Protein AF-A0AAW2UHL2-F1 (afdb_monomer_lite)

Radius of gyration: 22.49 Å; chains: 1; bounding box: 70×26×44 Å

Foldseek 3Di:
DDDDQLVVLVVLLVLDDPVCVVVSVVCVVCSVVDGPVNVVVVVVVVVVVVVVVVVVVVVVVVVVVVVVVVPDDDDDDDDDDPPPPPPDPPPDDPVVVVVVVVVVVVVVVVVVVVVSVVSCVVPPDDD

Structure (mmCIF, N/CA/C/O backbone):
data_AF-A0AAW2UHL2-F1
#
_entry.id   AF-A0AAW2UHL2-F1
#
loop_
_atom_site.group_PDB
_atom_site.id
_atom_site.type_symbol
_atom_site.label_atom_id
_atom_site.label_alt_id
_atom_site.label_comp_id
_atom_site.label_asym_id
_atom_site.label_entity_id
_atom_site.label_seq_id
_atom_site.pdbx_PDB_ins_code
_atom_site.Cartn_x
_atom_site.Cartn_y
_atom_site.Cartn_z
_atom_site.occupancy
_atom_site.B_iso_or_equiv
_atom_site.auth_seq_id
_atom_site.auth_comp_id
_atom_site.auth_asym_id
_atom_site.auth_atom_id
_atom_site.pdbx_PDB_model_num
ATOM 1 N N . MET A 1 1 ? -21.873 -12.182 5.547 1.00 55.62 1 MET A N 1
ATOM 2 C CA . MET A 1 1 ? -21.882 -10.769 5.997 1.00 55.62 1 MET A CA 1
ATOM 3 C C . MET A 1 1 ? -20.781 -10.032 5.242 1.00 55.62 1 MET A C 1
ATOM 5 O O . MET A 1 1 ? -19.647 -10.485 5.300 1.00 55.62 1 MET A O 1
ATOM 9 N N . LYS A 1 2 ? -21.091 -8.968 4.489 1.00 73.88 2 LYS A N 1
ATOM 10 C CA . LYS A 1 2 ? -20.080 -8.188 3.750 1.00 73.88 2 LYS A CA 1
ATOM 11 C C . LYS A 1 2 ? -19.436 -7.184 4.715 1.00 73.88 2 LYS A C 1
ATOM 13 O O . LYS A 1 2 ? -20.154 -6.429 5.363 1.00 73.88 2 LYS A O 1
ATOM 18 N N . LEU A 1 3 ? -18.109 -7.207 4.858 1.00 80.69 3 LEU A N 1
ATOM 19 C CA . LEU A 1 3 ? -17.376 -6.257 5.707 1.00 80.69 3 LEU A CA 1
ATOM 20 C C . LEU A 1 3 ? -17.523 -4.830 5.168 1.00 80.69 3 LEU A C 1
ATOM 22 O O . LEU A 1 3 ? -17.499 -4.633 3.952 1.00 80.69 3 LEU A O 1
ATOM 26 N N . SER A 1 4 ? -17.618 -3.838 6.058 1.00 91.12 4 SER A N 1
ATOM 27 C CA . SER A 1 4 ? -17.674 -2.432 5.646 1.00 91.12 4 SER A CA 1
ATOM 28 C C . SER A 1 4 ? -16.390 -2.025 4.919 1.00 91.12 4 SER A C 1
ATOM 30 O O . SER A 1 4 ? -15.290 -2.459 5.267 1.00 91.12 4 SER A O 1
ATOM 32 N N . GLU A 1 5 ? -16.521 -1.175 3.905 1.00 89.00 5 GLU A N 1
ATOM 33 C CA . GLU A 1 5 ? -15.400 -0.755 3.058 1.00 89.00 5 GLU A CA 1
ATOM 34 C C . GLU A 1 5 ? -14.264 -0.115 3.872 1.00 89.00 5 GLU A C 1
ATOM 36 O O . GLU A 1 5 ? -13.096 -0.470 3.722 1.00 89.00 5 GLU A O 1
ATOM 41 N N . SER A 1 6 ? -14.619 0.737 4.836 1.00 89.06 6 SER A N 1
ATOM 42 C CA . SER A 1 6 ? -13.674 1.348 5.778 1.00 89.06 6 SER A CA 1
ATOM 43 C C . SER A 1 6 ? -12.859 0.303 6.551 1.00 89.06 6 SER A C 1
ATOM 45 O O . SER A 1 6 ? -11.642 0.441 6.705 1.00 89.06 6 SER A O 1
ATOM 47 N N . PHE A 1 7 ? -13.494 -0.789 6.993 1.00 89.81 7 PHE A N 1
ATOM 48 C CA . PHE A 1 7 ? -12.790 -1.870 7.680 1.00 89.81 7 PHE A CA 1
ATOM 49 C C . PHE A 1 7 ? -11.823 -2.602 6.744 1.00 89.81 7 PHE A C 1
ATOM 51 O O . PHE A 1 7 ? -10.684 -2.877 7.131 1.00 89.81 7 PHE A O 1
ATOM 58 N N . GLN A 1 8 ? -12.237 -2.871 5.504 1.00 89.94 8 GLN A N 1
ATOM 59 C CA . GLN A 1 8 ? -11.380 -3.510 4.503 1.00 89.94 8 GLN A CA 1
ATOM 60 C C . GLN A 1 8 ? -10.140 -2.656 4.202 1.00 89.94 8 GLN A C 1
ATOM 62 O O . GLN A 1 8 ? -9.018 -3.164 4.247 1.00 89.94 8 GLN A O 1
ATOM 67 N N . VAL A 1 9 ? -10.314 -1.343 4.013 1.00 91.25 9 VAL A N 1
ATOM 68 C CA . VAL A 1 9 ? -9.216 -0.380 3.819 1.00 91.25 9 VAL A CA 1
ATOM 69 C C . VAL A 1 9 ? -8.237 -0.412 4.999 1.00 91.25 9 VAL A C 1
ATOM 71 O O . VAL A 1 9 ? -7.023 -0.529 4.805 1.00 91.25 9 VAL A O 1
ATOM 74 N N . VAL A 1 10 ? -8.736 -0.367 6.241 1.00 92.19 10 VAL A N 1
ATOM 75 C CA . VAL A 1 10 ? -7.897 -0.460 7.453 1.00 92.19 10 VAL A CA 1
ATOM 76 C C . VAL A 1 10 ? -7.102 -1.766 7.476 1.00 92.19 10 VAL A C 1
ATOM 78 O O . VAL A 1 10 ? -5.893 -1.752 7.740 1.00 92.19 10 VAL A O 1
ATOM 81 N N . ALA A 1 11 ? -7.774 -2.887 7.212 1.00 91.06 11 ALA A N 1
ATOM 82 C CA . ALA A 1 11 ? -7.167 -4.208 7.223 1.00 91.06 11 ALA A CA 1
ATOM 83 C C . ALA A 1 11 ? -6.051 -4.311 6.174 1.00 91.06 11 ALA A C 1
ATOM 85 O O . ALA A 1 11 ? -4.944 -4.743 6.503 1.00 91.06 11 ALA A O 1
ATOM 86 N N . MET A 1 12 ? -6.290 -3.831 4.950 1.00 90.31 12 MET A N 1
ATOM 87 C CA . MET A 1 12 ? -5.291 -3.819 3.881 1.00 90.31 12 MET A CA 1
ATOM 88 C C . MET A 1 12 ? -4.074 -2.958 4.236 1.00 90.31 12 MET A C 1
ATOM 90 O O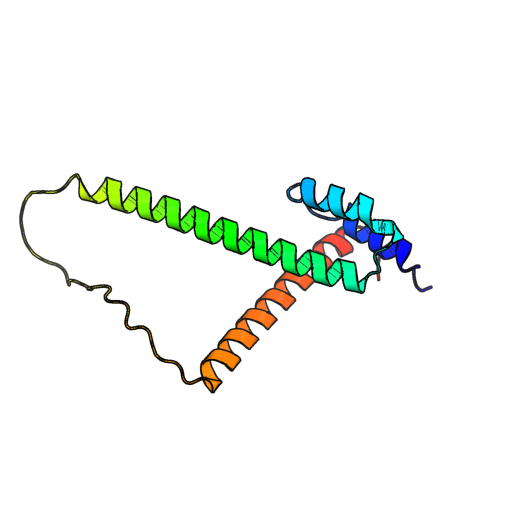 . MET A 1 12 ? -2.946 -3.442 4.149 1.00 90.31 12 MET A O 1
ATOM 94 N N . ILE A 1 13 ? -4.272 -1.724 4.721 1.00 92.31 13 ILE A N 1
ATOM 95 C CA . ILE A 1 13 ? -3.163 -0.834 5.120 1.00 92.31 13 ILE A CA 1
ATOM 96 C C . ILE A 1 13 ? -2.305 -1.479 6.216 1.00 92.31 13 ILE A C 1
ATOM 98 O O . ILE A 1 13 ? -1.072 -1.430 6.156 1.00 92.31 13 ILE A O 1
ATOM 102 N N . LYS A 1 14 ? -2.936 -2.104 7.221 1.00 91.00 14 LYS A N 1
ATOM 103 C CA . LYS A 1 14 ? -2.229 -2.783 8.322 1.00 91.00 14 LYS A CA 1
ATOM 104 C C . LYS A 1 14 ? -1.360 -3.937 7.817 1.00 91.00 14 LYS A C 1
ATOM 106 O O . LYS A 1 14 ? -0.317 -4.218 8.405 1.00 91.00 14 LYS A O 1
ATOM 111 N N . LYS A 1 15 ? -1.782 -4.589 6.737 1.00 89.00 15 LYS A N 1
ATOM 112 C CA . LYS A 1 15 ? -1.138 -5.772 6.169 1.00 89.00 15 LYS A CA 1
ATOM 113 C C . LYS A 1 15 ? -0.032 -5.469 5.155 1.00 89.00 15 LYS A C 1
ATOM 115 O O . LYS A 1 15 ? 0.677 -6.387 4.748 1.00 89.00 15 LYS A O 1
ATOM 120 N N . LEU A 1 16 ? 0.172 -4.204 4.788 1.00 90.62 16 LEU A N 1
ATOM 121 C CA . LEU A 1 16 ? 1.256 -3.830 3.883 1.00 90.62 16 LEU A CA 1
ATOM 122 C C . LEU A 1 16 ? 2.648 -4.117 4.485 1.00 90.62 16 LEU A C 1
ATOM 124 O O . LEU A 1 16 ? 2.855 -3.901 5.692 1.00 90.62 16 LEU A O 1
ATOM 128 N N . PRO A 1 17 ? 3.631 -4.523 3.653 1.00 89.50 17 PRO A N 1
ATOM 129 C CA . PRO A 1 17 ? 4.993 -4.833 4.090 1.00 89.50 17 PRO A CA 1
ATOM 130 C C . PRO A 1 17 ? 5.633 -3.731 4.949 1.00 89.50 17 PRO A C 1
ATOM 132 O O . PRO A 1 17 ? 5.348 -2.542 4.793 1.00 89.50 17 PRO A O 1
ATOM 135 N N . SER A 1 18 ? 6.537 -4.097 5.863 1.00 85.50 18 SER A N 1
ATOM 136 C CA . SER A 1 18 ? 7.302 -3.139 6.688 1.00 85.50 18 SER A CA 1
ATOM 137 C C . SER A 1 18 ? 8.106 -2.148 5.839 1.00 85.50 18 SER A C 1
ATOM 139 O O . SER A 1 18 ? 8.132 -0.960 6.149 1.00 85.50 18 SER A O 1
ATOM 141 N N . MET A 1 19 ? 8.643 -2.621 4.712 1.00 87.31 19 MET A N 1
ATOM 142 C CA . MET A 1 19 ? 9.364 -1.843 3.701 1.00 87.31 19 MET A CA 1
ATOM 143 C C . MET A 1 19 ? 8.542 -0.669 3.119 1.00 87.31 19 MET A C 1
ATOM 145 O O . MET A 1 19 ? 9.107 0.264 2.563 1.00 87.31 19 MET A O 1
ATOM 149 N N . TRP A 1 20 ? 7.212 -0.676 3.278 1.00 93.31 20 TRP A N 1
ATOM 150 C CA . TRP A 1 20 ? 6.295 0.375 2.817 1.00 93.31 20 TRP A CA 1
ATOM 151 C C . TRP A 1 20 ? 5.950 1.376 3.937 1.00 93.31 20 TRP A C 1
ATOM 153 O O . TRP A 1 20 ? 4.862 1.944 3.956 1.00 93.31 20 TRP A O 1
ATOM 163 N N . LYS A 1 21 ? 6.832 1.574 4.929 1.00 91.44 21 LYS A N 1
ATOM 164 C CA . LYS A 1 21 ? 6.574 2.398 6.132 1.00 91.44 21 LYS A CA 1
ATOM 165 C C . LYS A 1 21 ? 6.068 3.810 5.809 1.00 91.44 21 LYS A C 1
ATOM 167 O O . LYS A 1 21 ? 5.043 4.221 6.351 1.00 91.44 21 LYS A O 1
ATOM 172 N N . TYR A 1 22 ? 6.757 4.536 4.930 1.00 90.81 22 TYR A N 1
ATOM 173 C CA . TYR A 1 22 ? 6.389 5.912 4.575 1.00 90.81 22 TYR A CA 1
ATOM 174 C C . TYR A 1 22 ? 5.047 5.973 3.845 1.00 90.81 22 TYR A C 1
ATOM 176 O O . TYR A 1 22 ? 4.177 6.768 4.196 1.00 90.81 22 TYR A O 1
ATOM 184 N N . PHE A 1 23 ? 4.833 5.052 2.910 1.00 93.56 23 PHE A N 1
ATOM 185 C CA . PHE A 1 23 ? 3.581 4.949 2.179 1.00 93.56 23 PHE A CA 1
ATOM 186 C C . PHE A 1 23 ? 2.405 4.533 3.081 1.00 93.56 23 PHE A C 1
ATOM 188 O O . PHE A 1 23 ? 1.328 5.117 3.014 1.00 93.56 23 PHE A O 1
ATOM 195 N N . LYS A 1 24 ? 2.615 3.618 4.036 1.00 93.44 24 LYS A N 1
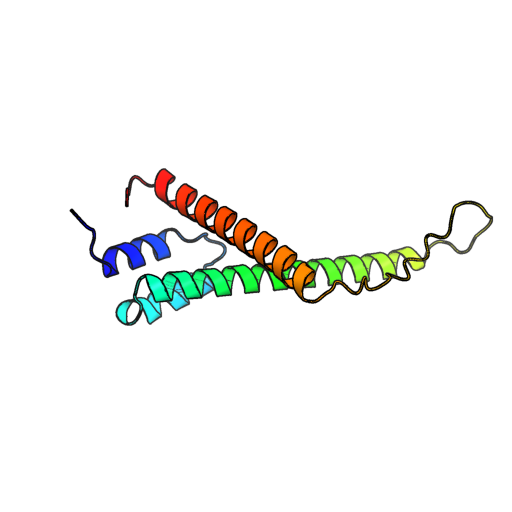ATOM 196 C CA . LYS A 1 24 ? 1.621 3.300 5.075 1.00 93.44 24 LYS A CA 1
ATOM 197 C C . LYS A 1 24 ? 1.213 4.531 5.885 1.00 93.44 24 LYS A C 1
ATOM 199 O O . LYS A 1 24 ? 0.034 4.680 6.197 1.00 93.44 24 LYS A O 1
ATOM 204 N N . ASN A 1 25 ? 2.156 5.403 6.238 1.00 94.38 25 ASN A N 1
ATOM 205 C CA . ASN A 1 25 ? 1.853 6.631 6.978 1.00 94.38 25 ASN A CA 1
ATOM 206 C C . ASN A 1 25 ? 1.018 7.604 6.139 1.00 94.38 25 ASN A C 1
ATOM 208 O O . ASN A 1 25 ? 0.054 8.179 6.643 1.00 94.38 25 ASN A O 1
ATOM 212 N N . TYR A 1 26 ? 1.335 7.720 4.850 1.00 94.44 26 TYR A N 1
ATOM 213 C CA . TYR A 1 26 ? 0.532 8.477 3.898 1.00 94.44 26 TYR A CA 1
ATOM 214 C C . TYR A 1 26 ? -0.915 7.958 3.821 1.00 94.44 26 TYR A C 1
ATOM 216 O O . TYR A 1 26 ? -1.856 8.734 4.007 1.00 94.44 26 TYR A O 1
ATOM 224 N N . LEU A 1 27 ? -1.098 6.644 3.644 1.00 94.44 27 LEU A N 1
ATOM 225 C CA . LEU A 1 27 ? -2.424 6.024 3.567 1.00 94.44 27 LEU A CA 1
ATOM 226 C C . LEU A 1 27 ? -3.228 6.206 4.861 1.00 94.44 27 LEU A C 1
ATOM 228 O O . LEU A 1 27 ? -4.417 6.505 4.810 1.00 94.44 27 LEU A O 1
ATOM 232 N N . LYS A 1 28 ? -2.590 6.098 6.036 1.00 92.75 28 LYS A N 1
ATOM 233 C CA . LYS A 1 28 ? -3.255 6.332 7.332 1.00 92.75 28 LYS A CA 1
ATOM 234 C C . LYS A 1 28 ? -3.851 7.735 7.439 1.00 92.75 28 LYS A C 1
ATOM 236 O O . LYS A 1 28 ? -4.952 7.874 7.964 1.00 92.75 28 LYS A O 1
ATOM 241 N N . ARG A 1 29 ? -3.147 8.753 6.933 1.00 92.06 29 ARG A N 1
ATOM 242 C CA . ARG A 1 29 ? -3.624 10.143 6.939 1.00 92.06 29 ARG A CA 1
ATOM 243 C C . ARG A 1 29 ? -4.822 10.340 6.009 1.00 92.06 29 ARG A C 1
ATOM 245 O O . ARG A 1 29 ? -5.734 11.079 6.351 1.00 92.06 29 ARG A O 1
ATOM 252 N N . LYS A 1 30 ? -4.829 9.664 4.858 1.00 89.75 30 LYS A N 1
ATOM 253 C CA . LYS A 1 30 ? -5.868 9.794 3.822 1.00 89.75 30 LYS A CA 1
ATOM 254 C C . LYS A 1 30 ? -7.035 8.811 3.963 1.00 89.75 30 LYS A C 1
ATOM 256 O O . LYS A 1 30 ? -8.004 8.898 3.224 1.00 89.75 30 LYS A O 1
ATOM 261 N N . ARG A 1 31 ? -6.985 7.920 4.953 1.00 89.62 31 ARG A N 1
ATOM 262 C CA . ARG A 1 31 ? -7.928 6.810 5.146 1.00 89.62 31 ARG A CA 1
ATOM 263 C C . ARG A 1 31 ? -9.408 7.208 5.192 1.00 89.62 31 ARG A C 1
ATOM 265 O O . ARG A 1 31 ? -10.234 6.437 4.736 1.00 89.62 31 ARG A O 1
ATOM 272 N N . LYS A 1 32 ? -9.757 8.357 5.786 1.00 85.88 32 LYS A N 1
ATOM 273 C CA . LYS A 1 32 ? -11.164 8.796 5.910 1.00 85.88 32 LYS A CA 1
ATOM 274 C C . LYS A 1 32 ? -11.773 9.248 4.577 1.00 85.88 32 LYS A C 1
ATOM 276 O O . LYS A 1 32 ? -12.982 9.184 4.426 1.00 85.88 32 LYS A O 1
ATOM 281 N N . GLU A 1 33 ? -10.932 9.695 3.651 1.00 87.25 33 GLU A N 1
ATOM 282 C CA . GLU A 1 33 ? -11.317 10.187 2.321 1.00 87.25 33 GLU A CA 1
ATOM 283 C C . GLU A 1 33 ? -11.171 9.095 1.246 1.00 87.25 33 GLU A C 1
ATOM 285 O O . GLU A 1 33 ? -11.501 9.321 0.088 1.00 87.25 33 GLU A O 1
ATOM 290 N N . MET A 1 34 ? -10.628 7.928 1.609 1.00 91.31 34 MET A N 1
ATOM 291 C CA . MET A 1 34 ? -10.175 6.900 0.675 1.00 91.31 34 MET A CA 1
ATOM 292 C C . MET A 1 34 ? -11.079 5.671 0.716 1.00 91.31 34 MET A C 1
ATOM 294 O O . MET A 1 34 ? -11.154 4.985 1.738 1.00 91.31 34 MET A O 1
ATOM 298 N N . GLY A 1 35 ? -11.699 5.371 -0.424 1.00 91.62 35 GLY A N 1
ATOM 299 C CA . GLY A 1 35 ? -12.370 4.098 -0.683 1.00 91.62 35 GLY A CA 1
ATOM 300 C C . GLY A 1 35 ? -11.396 2.974 -1.049 1.00 91.62 35 GLY A C 1
ATOM 301 O O . GLY A 1 35 ? -10.189 3.176 -1.218 1.00 91.62 35 GLY A O 1
ATOM 302 N N . LEU A 1 36 ? -11.928 1.766 -1.192 1.00 90.12 36 LEU A N 1
ATOM 303 C CA . LEU A 1 36 ? -11.166 0.564 -1.523 1.00 90.12 36 LEU A CA 1
ATOM 304 C C . LEU A 1 36 ? -10.544 0.646 -2.923 1.00 90.12 36 LEU A C 1
ATOM 306 O O . LEU A 1 36 ? -9.393 0.257 -3.114 1.00 90.12 36 LEU A O 1
ATOM 310 N N . GLU A 1 37 ? -11.282 1.186 -3.889 1.00 89.12 37 GLU A N 1
ATOM 311 C CA . GLU A 1 37 ? -10.820 1.357 -5.270 1.00 89.12 37 GLU A CA 1
ATOM 312 C C . GLU A 1 37 ? -9.643 2.336 -5.349 1.00 89.12 37 GLU A C 1
ATOM 314 O O . GLU A 1 37 ? -8.603 2.014 -5.929 1.00 89.12 37 GLU A O 1
ATOM 319 N N . ASP A 1 38 ? -9.758 3.488 -4.681 1.00 93.00 38 ASP A N 1
ATOM 320 C CA . ASP A 1 38 ? -8.681 4.481 -4.593 1.00 93.00 38 ASP A CA 1
ATOM 321 C C . ASP A 1 38 ? -7.439 3.890 -3.906 1.00 93.00 38 ASP A C 1
ATOM 323 O O . ASP A 1 38 ? -6.309 4.081 -4.366 1.00 93.00 38 ASP A O 1
ATOM 327 N N . LEU A 1 39 ? -7.630 3.082 -2.854 1.00 93.06 39 LEU A N 1
ATOM 328 C CA . LEU A 1 39 ? -6.531 2.349 -2.233 1.00 93.06 39 LEU A CA 1
ATOM 329 C C . LEU A 1 39 ? -5.832 1.432 -3.248 1.00 93.06 39 LEU A C 1
ATOM 331 O O . LEU A 1 39 ? -4.609 1.499 -3.367 1.00 93.06 39 LEU A O 1
ATOM 335 N N . ILE A 1 40 ? -6.569 0.606 -3.997 1.00 90.06 40 ILE A N 1
ATOM 336 C CA . ILE A 1 40 ? -5.999 -0.330 -4.984 1.00 90.06 40 ILE A CA 1
ATOM 337 C C . ILE A 1 40 ? -5.195 0.413 -6.057 1.00 90.06 40 ILE A C 1
ATOM 339 O O . ILE A 1 40 ? -4.070 0.008 -6.368 1.00 90.06 40 ILE A O 1
ATOM 343 N N . VAL A 1 41 ? -5.729 1.516 -6.590 1.00 91.38 41 VAL A N 1
ATOM 344 C CA . VAL A 1 41 ? -5.035 2.339 -7.594 1.00 91.38 41 VAL A CA 1
ATOM 345 C C . VAL A 1 41 ? -3.713 2.869 -7.035 1.00 91.38 41 VAL A C 1
ATOM 347 O O . VAL A 1 41 ? -2.667 2.730 -7.673 1.00 91.38 41 VAL A O 1
ATOM 350 N N . ARG A 1 42 ? -3.715 3.398 -5.807 1.00 93.31 42 ARG A N 1
ATOM 351 C CA . ARG A 1 42 ? -2.496 3.904 -5.156 1.00 93.31 42 ARG A CA 1
ATOM 352 C C . ARG A 1 42 ? -1.479 2.805 -4.869 1.00 93.31 42 ARG A C 1
ATOM 354 O O . ARG A 1 42 ? -0.287 3.038 -5.057 1.00 93.31 42 ARG A O 1
ATOM 361 N N . LEU A 1 43 ? -1.922 1.621 -4.430 1.00 91.62 43 LEU A N 1
ATOM 362 C CA . LEU A 1 43 ? -1.031 0.472 -4.217 1.00 91.62 43 LEU A CA 1
ATOM 363 C C . LEU A 1 43 ? -0.286 0.112 -5.509 1.00 91.62 43 LEU A C 1
ATOM 365 O O . LEU A 1 43 ? 0.908 -0.181 -5.469 1.00 91.62 43 LEU A O 1
ATOM 369 N N . ARG A 1 44 ? -0.984 0.152 -6.649 1.00 89.00 44 ARG A N 1
ATOM 370 C CA . ARG A 1 44 ? -0.409 -0.167 -7.958 1.00 89.00 44 ARG A CA 1
ATOM 371 C C . ARG A 1 44 ? 0.651 0.850 -8.380 1.00 89.00 44 ARG A C 1
ATOM 373 O O . ARG A 1 44 ? 1.747 0.449 -8.761 1.00 89.00 44 ARG A O 1
ATOM 380 N N . ILE A 1 45 ? 0.345 2.143 -8.259 1.00 90.88 45 ILE A N 1
ATOM 381 C CA . ILE A 1 45 ? 1.285 3.228 -8.584 1.00 90.88 45 ILE A CA 1
ATOM 382 C C . ILE A 1 45 ? 2.548 3.122 -7.720 1.00 90.88 45 ILE A C 1
ATOM 384 O O . ILE A 1 45 ? 3.661 3.226 -8.230 1.00 90.88 45 ILE A O 1
ATOM 388 N N . GLU A 1 46 ? 2.391 2.874 -6.420 1.00 91.94 46 GLU A N 1
ATOM 389 C CA . GLU A 1 46 ? 3.532 2.751 -5.512 1.00 91.94 46 GLU A CA 1
ATOM 390 C C . GLU A 1 46 ? 4.401 1.525 -5.832 1.00 91.94 46 GLU A C 1
ATOM 392 O O . GLU A 1 46 ? 5.626 1.630 -5.835 1.00 91.94 46 GLU A O 1
ATOM 397 N N . GLU A 1 47 ? 3.810 0.365 -6.144 1.00 87.69 47 GLU A N 1
ATOM 398 C CA . GLU A 1 47 ? 4.594 -0.814 -6.546 1.00 87.69 47 GLU A CA 1
ATOM 399 C C . GLU A 1 47 ? 5.397 -0.517 -7.826 1.00 87.69 47 GLU A C 1
ATOM 401 O O . GLU A 1 47 ? 6.592 -0.814 -7.883 1.00 87.69 47 GLU A O 1
ATOM 406 N N . ASP A 1 48 ? 4.786 0.145 -8.812 1.00 85.69 48 ASP A N 1
ATOM 407 C CA . ASP A 1 48 ? 5.451 0.520 -10.062 1.00 85.69 48 ASP A CA 1
ATOM 408 C C . ASP A 1 48 ? 6.601 1.521 -9.840 1.00 85.69 48 ASP A C 1
ATOM 410 O O . ASP A 1 48 ? 7.690 1.331 -10.393 1.00 85.69 48 ASP A O 1
ATOM 414 N N . ASN A 1 49 ? 6.409 2.523 -8.977 1.00 88.62 49 ASN A N 1
ATOM 415 C CA . ASN A 1 49 ? 7.445 3.493 -8.597 1.00 88.62 49 ASN A CA 1
ATOM 416 C C . ASN A 1 49 ? 8.638 2.835 -7.894 1.00 88.62 49 ASN A C 1
ATOM 418 O O . ASN A 1 49 ? 9.795 3.209 -8.095 1.00 88.62 49 ASN A O 1
ATOM 422 N N . ARG A 1 50 ? 8.380 1.832 -7.053 1.00 85.31 50 ARG A N 1
ATOM 423 C CA . ARG A 1 50 ? 9.453 1.112 -6.361 1.00 85.31 50 ARG A CA 1
ATOM 424 C C . ARG A 1 50 ? 10.239 0.229 -7.324 1.00 85.31 50 ARG A C 1
ATOM 426 O O . ARG A 1 50 ? 11.461 0.163 -7.223 1.00 85.31 50 ARG A O 1
ATOM 433 N N . LEU A 1 51 ? 9.564 -0.409 -8.279 1.00 81.31 51 LEU A N 1
ATOM 434 C CA . LEU A 1 51 ? 10.220 -1.222 -9.303 1.00 81.31 51 LEU A CA 1
ATOM 435 C C . LEU A 1 51 ? 11.056 -0.380 -10.271 1.00 81.31 51 LEU A C 1
ATOM 437 O O . LEU A 1 51 ? 12.147 -0.806 -10.651 1.00 81.31 51 LEU A O 1
ATOM 441 N N . SER A 1 52 ? 10.583 0.805 -10.666 1.00 78.56 52 SER A N 1
ATOM 442 C CA . SER A 1 52 ? 11.365 1.710 -11.517 1.00 78.56 52 SER A CA 1
ATOM 443 C C . SER A 1 52 ? 12.626 2.198 -10.803 1.00 78.56 52 SER A C 1
ATOM 445 O O . SER A 1 52 ? 13.706 2.157 -11.392 1.00 78.56 52 SER A O 1
ATOM 447 N N . LYS A 1 53 ? 12.521 2.540 -9.512 1.00 75.31 53 LYS A N 1
ATOM 448 C CA . LYS A 1 53 ? 13.672 2.897 -8.676 1.00 75.31 53 LYS A CA 1
ATOM 449 C C . LYS A 1 53 ? 14.693 1.759 -8.575 1.00 75.31 53 LYS A C 1
ATOM 451 O O . LYS A 1 53 ? 15.870 1.996 -8.814 1.00 75.31 53 LYS A O 1
ATOM 456 N N . MET A 1 54 ? 14.252 0.524 -8.317 1.00 75.56 54 MET A N 1
ATOM 457 C CA . MET A 1 54 ? 15.158 -0.635 -8.248 1.00 75.56 54 MET A CA 1
ATOM 458 C C . MET A 1 54 ? 15.859 -0.911 -9.585 1.00 75.56 54 MET A C 1
ATOM 460 O O . MET A 1 54 ? 17.039 -1.251 -9.603 1.00 75.56 54 MET A O 1
ATOM 464 N N . LYS A 1 55 ? 15.160 -0.751 -10.717 1.00 74.44 55 LYS A N 1
ATOM 465 C CA . LYS A 1 55 ? 15.777 -0.882 -12.048 1.00 74.44 55 LYS A CA 1
ATOM 466 C C . LYS A 1 55 ? 16.826 0.198 -12.293 1.00 74.44 55 LYS A C 1
ATOM 468 O O . LYS A 1 55 ? 17.902 -0.117 -12.783 1.00 74.44 55 LYS A O 1
ATOM 473 N N . PHE A 1 56 ? 16.526 1.446 -11.941 1.00 67.12 56 PHE A N 1
ATOM 474 C CA . PHE A 1 56 ? 17.465 2.555 -12.086 1.00 67.12 56 PHE A CA 1
ATOM 475 C C . PHE A 1 56 ? 18.706 2.381 -11.203 1.00 67.12 56 PHE A C 1
ATOM 477 O O . PHE A 1 56 ? 19.822 2.569 -11.675 1.00 67.12 56 PHE A O 1
ATOM 484 N N . GLU A 1 57 ? 18.525 1.959 -9.950 1.00 70.31 57 GLU A N 1
ATOM 485 C CA . GLU A 1 57 ? 19.629 1.652 -9.034 1.00 70.31 57 GLU A CA 1
ATOM 486 C C . GLU A 1 57 ? 20.506 0.514 -9.568 1.00 70.31 57 GLU A C 1
ATOM 488 O O . GLU A 1 57 ? 21.727 0.645 -9.580 1.00 70.31 57 GLU A O 1
ATOM 493 N N . LYS A 1 58 ? 19.902 -0.564 -10.090 1.00 70.50 58 LYS A N 1
ATOM 494 C CA . LYS A 1 58 ? 20.651 -1.670 -10.703 1.00 70.50 58 LYS A CA 1
ATOM 495 C C . LYS A 1 58 ? 21.472 -1.205 -11.909 1.00 70.50 58 LYS A C 1
ATOM 497 O O . LYS A 1 58 ? 22.650 -1.528 -11.994 1.00 70.50 58 LYS A O 1
ATOM 502 N N . LEU A 1 59 ? 20.873 -0.409 -12.796 1.00 71.38 59 LEU A N 1
ATOM 503 C CA . LEU A 1 59 ? 21.564 0.145 -13.964 1.00 71.38 59 LEU A CA 1
ATOM 504 C C . LEU A 1 59 ? 22.726 1.067 -13.569 1.00 71.38 59 LEU A C 1
ATOM 506 O O . LEU A 1 59 ? 23.756 1.062 -14.233 1.00 71.38 59 LEU A O 1
ATOM 510 N N . GLN A 1 60 ? 22.591 1.845 -12.490 1.00 66.81 60 GLN A N 1
ATOM 511 C CA . GLN A 1 60 ? 23.691 2.675 -11.992 1.00 66.81 60 GLN A CA 1
ATOM 512 C C . GLN A 1 60 ? 24.850 1.858 -11.420 1.00 66.81 60 GLN A C 1
ATOM 514 O O . GLN A 1 60 ? 26.003 2.242 -11.604 1.00 66.81 60 GLN A O 1
ATOM 519 N N . ILE A 1 61 ? 24.558 0.765 -10.712 1.00 70.31 61 ILE A N 1
ATOM 520 C CA . ILE A 1 61 ? 25.588 -0.132 -10.172 1.00 70.31 61 ILE A CA 1
ATOM 521 C C . ILE A 1 61 ? 26.328 -0.817 -11.323 1.00 70.31 61 ILE A C 1
ATOM 523 O O . ILE A 1 61 ? 27.547 -0.729 -11.392 1.00 70.31 61 ILE A O 1
ATOM 527 N N . GLU A 1 62 ? 25.593 -1.373 -12.285 1.00 66.06 62 GLU A N 1
ATOM 528 C CA . GLU A 1 62 ? 26.153 -2.053 -13.458 1.00 66.06 62 GLU A CA 1
ATOM 529 C C . GLU A 1 62 ? 26.980 -1.098 -14.341 1.00 66.06 62 GLU A C 1
ATOM 531 O O . GLU A 1 62 ? 28.066 -1.441 -14.802 1.00 66.06 62 GLU A O 1
ATOM 536 N N . ALA A 1 63 ? 26.538 0.153 -14.515 1.00 66.62 63 ALA A N 1
ATOM 537 C CA . ALA A 1 63 ? 27.326 1.175 -15.206 1.00 66.62 63 ALA A CA 1
ATOM 538 C C . ALA A 1 63 ? 28.626 1.532 -14.459 1.00 66.62 63 ALA A C 1
ATOM 540 O O . ALA A 1 63 ? 29.651 1.776 -15.093 1.00 66.62 63 ALA A O 1
ATOM 541 N N . LYS A 1 64 ? 28.604 1.556 -13.121 1.00 65.75 64 LYS A N 1
ATOM 542 C CA . LYS A 1 64 ? 29.800 1.805 -12.300 1.00 65.75 64 LYS A CA 1
ATOM 543 C C . LYS A 1 64 ? 30.770 0.624 -12.300 1.00 65.75 64 LYS A C 1
ATOM 545 O O . LYS A 1 64 ? 31.975 0.852 -12.312 1.00 65.75 64 LYS A O 1
ATOM 550 N N . GLU A 1 65 ? 30.269 -0.607 -12.306 1.00 55.50 65 GLU A N 1
ATOM 551 C CA . GLU A 1 65 ? 31.085 -1.824 -12.396 1.00 55.50 65 GLU A CA 1
ATOM 552 C C . GLU A 1 65 ? 31.776 -1.925 -13.763 1.00 55.50 65 GLU A C 1
ATOM 554 O O . GLU A 1 65 ? 32.994 -2.085 -13.819 1.00 55.50 65 GLU A O 1
ATOM 559 N N . ASN A 1 66 ? 31.055 -1.661 -14.857 1.00 57.03 66 ASN A N 1
ATOM 560 C CA . ASN A 1 66 ? 31.629 -1.651 -16.207 1.00 57.03 66 ASN A CA 1
ATOM 561 C C . ASN A 1 66 ? 32.716 -0.571 -16.403 1.00 57.03 66 ASN A C 1
ATOM 563 O O . ASN A 1 66 ? 33.701 -0.808 -17.100 1.00 57.03 66 ASN A O 1
ATOM 567 N N . LEU A 1 67 ? 32.587 0.603 -15.769 1.00 57.41 67 LEU A N 1
ATOM 568 C CA . LEU A 1 67 ? 33.632 1.644 -15.785 1.00 57.41 67 LEU A CA 1
ATOM 569 C C . LEU A 1 67 ? 34.886 1.249 -14.988 1.00 57.41 67 LEU A C 1
ATOM 571 O O . LEU A 1 67 ? 35.981 1.737 -15.264 1.00 57.41 67 LEU A O 1
ATOM 575 N N . MET A 1 68 ? 34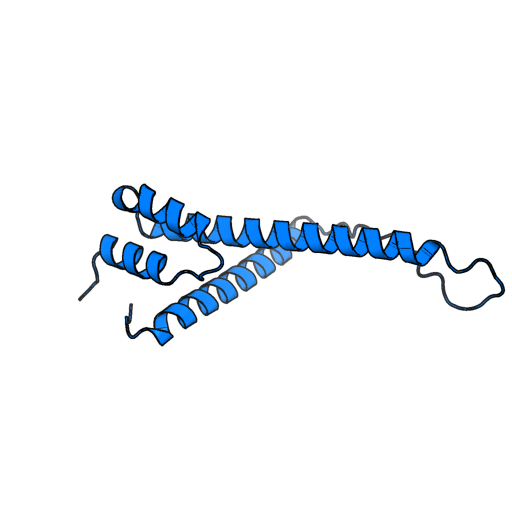.730 0.385 -13.989 1.00 49.81 68 MET A N 1
ATOM 576 C CA . MET A 1 68 ? 35.815 -0.062 -13.117 1.00 49.81 68 MET A CA 1
ATOM 577 C C . MET A 1 68 ? 36.567 -1.266 -13.704 1.00 49.81 68 MET A C 1
ATOM 579 O O . MET A 1 68 ? 37.761 -1.426 -13.449 1.00 49.81 68 MET A O 1
ATOM 583 N N . GLU A 1 69 ? 35.904 -2.070 -14.536 1.00 49.00 69 GLU A N 1
ATOM 584 C CA . GLU A 1 69 ? 36.490 -3.239 -15.200 1.00 49.00 69 GLU A CA 1
ATOM 585 C C . GLU A 1 69 ? 37.276 -2.883 -16.480 1.00 49.00 69 GLU A C 1
ATOM 587 O O . GLU A 1 69 ? 38.231 -3.576 -16.824 1.00 49.00 69 GLU A O 1
ATOM 592 N N . GLN A 1 70 ? 36.989 -1.741 -17.123 1.00 48.31 70 GLN A N 1
ATOM 593 C CA . GLN A 1 70 ? 37.734 -1.253 -18.301 1.00 48.31 70 GLN A CA 1
ATOM 594 C C . GLN A 1 70 ? 39.153 -0.712 -18.016 1.00 48.31 70 GLN A C 1
ATOM 596 O O . GLN A 1 70 ? 39.858 -0.338 -18.951 1.00 48.31 70 GLN A O 1
ATOM 601 N N . ASN A 1 71 ? 39.602 -0.673 -16.757 1.00 42.81 71 ASN A N 1
ATOM 602 C CA . ASN A 1 71 ? 40.888 -0.075 -16.363 1.00 42.81 71 ASN A CA 1
ATOM 603 C C . ASN A 1 71 ? 42.001 -1.091 -16.019 1.00 42.81 71 ASN A C 1
ATOM 605 O O . ASN A 1 71 ? 43.015 -0.700 -15.443 1.00 42.81 71 ASN A O 1
ATOM 609 N N . LYS A 1 72 ? 41.846 -2.391 -16.327 1.00 47.69 72 LYS A N 1
ATOM 610 C CA . LYS A 1 72 ? 42.814 -3.431 -15.901 1.00 47.69 72 LYS A CA 1
ATOM 611 C C . LYS A 1 72 ? 43.467 -4.277 -16.996 1.00 47.69 72 LYS A C 1
ATOM 613 O O . LYS A 1 72 ? 44.205 -5.201 -16.668 1.00 47.69 72 LYS A O 1
ATOM 618 N N . ASN A 1 73 ? 43.272 -3.995 -18.276 1.00 40.91 73 ASN A N 1
ATOM 619 C CA . ASN A 1 73 ? 43.708 -4.928 -19.317 1.00 40.91 73 ASN A CA 1
ATOM 620 C C . ASN A 1 73 ? 44.074 -4.238 -20.636 1.00 40.91 73 ASN A C 1
ATOM 622 O O . ASN A 1 73 ? 43.423 -4.412 -21.661 1.00 40.91 73 ASN A O 1
ATOM 626 N N . THR A 1 74 ? 45.207 -3.533 -20.632 1.00 47.12 74 THR A N 1
ATOM 627 C CA . THR A 1 74 ? 46.031 -3.332 -21.832 1.00 47.12 74 THR A CA 1
ATOM 628 C C . THR A 1 74 ? 47.189 -4.333 -21.839 1.00 47.12 74 THR A C 1
ATOM 630 O O . THR A 1 74 ? 48.317 -3.996 -21.500 1.00 47.12 74 THR A O 1
ATOM 633 N N . SER A 1 75 ? 46.928 -5.585 -22.229 1.00 40.62 75 SER A N 1
ATOM 634 C CA . SER A 1 75 ? 47.971 -6.460 -22.789 1.00 40.62 75 SER A CA 1
ATOM 635 C C . SER A 1 75 ? 47.379 -7.693 -23.486 1.00 40.62 75 SER A C 1
ATOM 637 O O . SER A 1 75 ? 46.923 -8.627 -22.840 1.00 40.62 75 SER A O 1
ATOM 639 N N . THR A 1 76 ? 47.495 -7.680 -24.817 1.00 36.53 76 THR A N 1
ATOM 640 C CA . THR A 1 76 ? 47.907 -8.817 -25.664 1.00 36.53 76 THR A CA 1
ATOM 641 C C . THR A 1 76 ? 46.898 -9.938 -26.013 1.00 36.53 76 THR A C 1
ATOM 643 O O . THR A 1 76 ? 46.678 -10.870 -25.252 1.00 36.53 76 THR A O 1
ATOM 646 N N . LYS A 1 77 ? 46.494 -9.879 -27.299 1.00 44.94 77 LYS A N 1
ATOM 647 C CA . LYS A 1 77 ? 46.182 -10.937 -28.298 1.00 44.94 77 LYS A CA 1
ATOM 648 C C . LYS A 1 77 ? 44.822 -11.666 -28.289 1.00 44.94 77 LYS A C 1
ATOM 650 O O . LYS A 1 77 ? 44.544 -12.529 -27.472 1.00 44.94 77 LYS A O 1
ATOM 655 N N . GLU A 1 78 ? 44.054 -11.317 -29.329 1.00 47.72 78 GLU A N 1
ATOM 656 C CA . GLU A 1 78 ? 43.245 -12.152 -30.240 1.00 47.72 78 GLU A CA 1
ATOM 657 C C . GLU A 1 78 ? 42.654 -13.477 -29.725 1.00 47.72 78 GLU A C 1
ATOM 659 O O . GLU A 1 78 ? 43.342 -14.488 -29.632 1.00 47.72 78 GLU A O 1
ATOM 664 N N . SER A 1 79 ? 41.327 -13.494 -29.539 1.00 49.41 79 SER A N 1
ATOM 665 C CA . SER A 1 79 ? 40.353 -14.380 -30.221 1.00 49.41 79 SER A CA 1
ATOM 666 C C . SER A 1 79 ? 39.078 -14.535 -29.379 1.00 49.41 79 SER A C 1
ATOM 668 O O . SER A 1 79 ? 39.072 -15.221 -28.368 1.00 49.41 79 SER A O 1
ATOM 670 N N . ALA A 1 80 ? 37.986 -13.884 -29.792 1.00 37.97 80 ALA A N 1
ATOM 671 C CA . ALA A 1 80 ? 36.596 -14.308 -29.565 1.00 37.97 80 ALA A CA 1
ATOM 672 C C . ALA A 1 80 ? 35.655 -13.212 -30.076 1.00 37.97 80 ALA A C 1
ATOM 674 O O . ALA A 1 80 ? 35.896 -12.025 -29.871 1.00 37.97 80 ALA A O 1
ATOM 675 N N . LEU A 1 81 ? 34.599 -13.640 -30.768 1.00 38.62 81 LEU A N 1
ATOM 676 C CA . LEU A 1 81 ? 33.599 -12.826 -31.450 1.00 38.62 81 LEU A CA 1
ATOM 677 C C . LEU A 1 81 ? 33.253 -11.528 -30.713 1.00 38.62 81 LEU A C 1
ATOM 679 O O . LEU A 1 81 ? 32.674 -11.532 -29.627 1.00 38.62 81 LEU A O 1
ATOM 683 N N . THR A 1 82 ? 33.496 -10.409 -31.386 1.00 32.41 82 THR A N 1
ATOM 684 C CA . THR A 1 82 ? 32.902 -9.125 -31.040 1.00 32.41 82 THR A CA 1
ATOM 685 C C . THR A 1 82 ? 31.393 -9.218 -31.276 1.00 32.41 82 THR A C 1
ATOM 687 O O . THR A 1 82 ? 30.897 -8.898 -32.355 1.00 32.41 82 THR A O 1
ATOM 690 N N . ILE A 1 83 ? 30.629 -9.646 -30.267 1.00 47.09 83 ILE A N 1
ATOM 691 C CA . ILE A 1 83 ? 29.207 -9.303 -30.204 1.00 47.09 83 ILE A CA 1
ATOM 692 C C . ILE A 1 83 ? 29.165 -7.822 -29.843 1.00 47.09 83 ILE A C 1
ATOM 694 O O . ILE A 1 83 ? 29.089 -7.422 -28.683 1.00 47.09 83 ILE A O 1
ATOM 698 N N . SER A 1 84 ? 29.279 -6.998 -30.881 1.00 38.72 84 SER A N 1
ATOM 699 C CA . SER A 1 84 ? 28.923 -5.593 -30.830 1.00 38.72 84 SER A CA 1
ATOM 700 C C . SER A 1 84 ? 27.453 -5.527 -30.429 1.00 38.72 84 SER A C 1
ATOM 702 O O . SER A 1 84 ? 26.566 -5.777 -31.244 1.00 38.72 84 SER A O 1
ATOM 704 N N . GLN A 1 85 ? 27.173 -5.223 -29.159 1.00 49.62 85 GLN A N 1
ATOM 705 C CA . GLN A 1 85 ? 25.832 -4.850 -28.713 1.00 49.62 85 GLN A CA 1
ATOM 706 C C . GLN A 1 85 ? 25.494 -3.450 -29.241 1.00 49.62 85 GLN A C 1
ATOM 708 O O . GLN A 1 85 ? 25.220 -2.511 -28.496 1.00 49.62 85 GLN A O 1
ATOM 713 N N . LYS A 1 86 ? 25.463 -3.299 -30.565 1.00 36.25 86 LYS A N 1
ATOM 714 C CA . LYS A 1 86 ? 24.649 -2.274 -31.197 1.00 36.25 86 LYS A CA 1
ATOM 715 C C . LYS A 1 86 ? 23.231 -2.822 -31.156 1.00 36.25 86 LYS A C 1
ATOM 717 O O . LYS A 1 86 ? 22.788 -3.478 -32.088 1.00 36.25 86 LYS A O 1
ATOM 722 N N . GLY A 1 87 ? 22.576 -2.646 -30.007 1.00 40.12 87 GLY A N 1
ATOM 723 C CA . GLY A 1 87 ? 21.212 -3.103 -29.777 1.00 40.12 87 GLY A CA 1
ATOM 724 C C . GLY A 1 87 ? 20.297 -2.542 -30.855 1.00 40.12 87 GLY A C 1
ATOM 725 O O . GLY A 1 87 ? 19.893 -1.378 -30.797 1.00 40.12 87 GLY A O 1
ATOM 726 N N . GLU A 1 88 ? 20.001 -3.358 -31.862 1.00 44.56 88 GLU A N 1
ATOM 727 C CA . GLU A 1 88 ? 19.002 -3.036 -32.860 1.00 44.56 88 GLU A CA 1
ATOM 728 C C . GLU A 1 88 ? 17.684 -2.852 -32.121 1.00 44.56 88 GLU A C 1
ATOM 730 O O . GLU A 1 88 ? 17.135 -3.768 -31.505 1.00 44.56 88 GLU A O 1
ATOM 735 N N . ARG A 1 89 ? 17.198 -1.610 -32.120 1.00 47.16 89 ARG A N 1
ATOM 736 C CA . ARG A 1 89 ? 15.909 -1.253 -31.548 1.00 47.16 89 ARG A CA 1
ATOM 737 C C . ARG A 1 89 ? 14.850 -1.888 -32.449 1.00 47.16 89 ARG A C 1
ATOM 739 O O . ARG A 1 89 ? 14.391 -1.244 -33.390 1.00 47.16 89 ARG A O 1
ATOM 746 N N . LEU A 1 90 ? 14.525 -3.159 -32.195 1.00 55.06 90 LEU A N 1
ATOM 747 C CA . LEU A 1 90 ? 13.515 -3.919 -32.927 1.00 55.06 90 LEU A CA 1
ATOM 748 C C . LEU A 1 90 ? 12.240 -3.074 -32.980 1.00 55.06 90 LEU A C 1
ATOM 750 O O . LEU A 1 90 ? 11.596 -2.814 -31.961 1.00 55.06 90 LEU A O 1
ATOM 754 N N . LYS A 1 91 ? 11.928 -2.556 -34.170 1.00 61.53 91 LYS A N 1
ATOM 755 C CA . LYS A 1 91 ? 10.738 -1.743 -34.415 1.00 61.53 91 LYS A CA 1
ATOM 756 C C . LYS A 1 91 ? 9.549 -2.684 -34.511 1.00 61.53 91 LYS A C 1
ATOM 758 O O . LYS A 1 91 ? 9.130 -3.084 -35.590 1.00 61.53 91 LYS A O 1
ATOM 763 N N . TRP A 1 92 ? 9.027 -3.055 -33.354 1.00 61.25 92 TRP A N 1
ATOM 764 C CA . TRP A 1 92 ? 7.773 -3.781 -33.257 1.00 61.25 92 TRP A CA 1
ATOM 765 C C . TRP A 1 92 ? 6.647 -2.927 -33.846 1.00 61.25 92 TRP A C 1
ATOM 767 O O . TRP A 1 92 ? 6.559 -1.722 -33.587 1.00 61.25 92 TRP A O 1
ATOM 777 N N . SER A 1 93 ? 5.775 -3.542 -34.645 1.00 65.94 93 SER A N 1
ATOM 778 C CA . SER A 1 93 ? 4.558 -2.872 -35.095 1.00 65.94 93 SER A CA 1
ATOM 779 C C . SER A 1 93 ? 3.704 -2.504 -33.876 1.00 65.94 93 SER A C 1
ATOM 781 O O . SER A 1 93 ? 3.709 -3.212 -32.864 1.00 65.94 93 SER A O 1
ATOM 783 N N . LYS A 1 94 ? 2.954 -1.396 -33.963 1.00 68.69 94 LYS A N 1
ATOM 784 C CA . LYS A 1 94 ? 2.128 -0.884 -32.850 1.00 68.69 94 LYS A CA 1
ATOM 785 C C . LYS A 1 94 ? 1.221 -1.969 -32.244 1.00 68.69 94 LYS A C 1
ATOM 787 O O . LYS A 1 94 ? 1.021 -2.001 -31.034 1.00 68.69 94 LYS A O 1
ATOM 792 N N . GLY A 1 95 ? 0.716 -2.885 -33.076 1.00 70.44 95 GLY A N 1
ATOM 793 C CA . GLY A 1 95 ? -0.096 -4.020 -32.632 1.00 70.44 95 GLY A CA 1
ATOM 794 C C . GLY A 1 95 ? 0.662 -4.981 -31.714 1.00 70.44 95 GLY A C 1
ATOM 795 O O . GLY A 1 95 ? 0.156 -5.343 -30.655 1.00 70.44 95 GLY A O 1
ATOM 796 N N . ILE A 1 96 ? 1.905 -5.332 -32.053 1.00 65.06 96 ILE A N 1
ATOM 797 C CA . ILE A 1 96 ? 2.693 -6.271 -31.247 1.00 65.06 96 ILE A CA 1
ATOM 798 C C . ILE A 1 96 ? 3.183 -5.614 -29.953 1.00 65.06 96 ILE A C 1
ATOM 800 O O . ILE A 1 96 ? 3.122 -6.241 -28.898 1.00 65.06 96 ILE A O 1
ATOM 804 N N . THR A 1 97 ? 3.582 -4.336 -29.983 1.00 67.25 97 THR A N 1
ATOM 805 C CA . THR A 1 97 ? 3.949 -3.620 -28.747 1.00 67.25 97 THR A CA 1
ATOM 806 C C . THR A 1 97 ? 2.803 -3.586 -27.745 1.00 67.25 97 THR A C 1
ATOM 808 O O . THR A 1 97 ? 3.033 -3.779 -26.555 1.00 67.25 97 THR A O 1
ATOM 811 N N . THR A 1 98 ? 1.568 -3.391 -28.214 1.00 74.88 98 THR A N 1
ATOM 812 C CA . THR A 1 98 ? 0.387 -3.363 -27.345 1.00 74.88 98 THR A CA 1
ATOM 813 C C . THR A 1 98 ? 0.083 -4.741 -26.770 1.00 74.88 98 THR A C 1
ATOM 815 O O . THR A 1 98 ? -0.214 -4.848 -25.585 1.00 74.88 98 THR A O 1
ATOM 818 N N . ILE A 1 99 ? 0.214 -5.807 -27.566 1.00 75.19 99 ILE A N 1
ATOM 819 C CA . ILE A 1 99 ? 0.022 -7.186 -27.093 1.00 75.19 99 ILE A CA 1
ATOM 820 C C . ILE A 1 99 ? 1.062 -7.540 -26.025 1.00 75.19 99 ILE A C 1
ATOM 822 O O . ILE A 1 99 ? 0.699 -8.012 -24.949 1.00 75.19 99 ILE A O 1
ATOM 826 N N . VAL A 1 100 ? 2.341 -7.257 -26.284 1.00 70.88 100 VAL A N 1
ATOM 827 C CA . VAL A 1 100 ? 3.435 -7.533 -25.342 1.00 70.88 100 VAL A CA 1
ATOM 828 C C . VAL A 1 100 ? 3.282 -6.697 -24.067 1.00 70.88 100 VAL A C 1
ATOM 830 O O . VAL A 1 100 ? 3.407 -7.231 -22.966 1.00 70.88 100 VAL A O 1
ATOM 833 N N . ALA A 1 101 ? 2.945 -5.408 -24.186 1.00 68.81 101 ALA A N 1
ATOM 834 C CA . A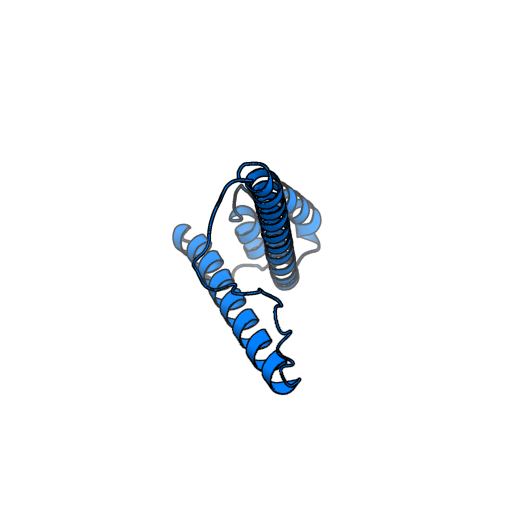LA A 1 101 ? 2.679 -4.548 -23.035 1.00 68.81 101 ALA A CA 1
ATOM 835 C C . ALA A 1 101 ? 1.487 -5.056 -22.212 1.00 68.81 101 ALA A C 1
ATOM 837 O O . ALA A 1 101 ? 1.597 -5.157 -20.990 1.00 68.81 101 ALA A O 1
ATOM 838 N N . ASN A 1 102 ? 0.388 -5.447 -22.863 1.00 75.31 102 ASN A N 1
ATOM 839 C CA . ASN A 1 102 ? -0.776 -6.021 -22.195 1.00 75.31 102 ASN A CA 1
ATOM 840 C C . ASN A 1 102 ? -0.420 -7.325 -21.470 1.00 75.31 102 ASN A C 1
ATOM 842 O O . ASN A 1 102 ? -0.772 -7.464 -20.303 1.00 75.31 102 ASN A O 1
ATOM 846 N N . LEU A 1 103 ? 0.331 -8.244 -22.090 1.00 73.75 103 LEU A N 1
ATOM 847 C CA . LEU A 1 103 ? 0.790 -9.480 -21.438 1.00 73.75 103 LEU A CA 1
ATOM 848 C C . LEU A 1 103 ? 1.632 -9.199 -20.187 1.00 73.75 103 LEU A C 1
ATOM 850 O O . LEU A 1 103 ? 1.421 -9.807 -19.139 1.00 73.75 103 LEU A O 1
ATOM 854 N N . ILE A 1 104 ? 2.562 -8.245 -20.272 1.00 76.19 104 ILE A N 1
ATOM 855 C CA . ILE A 1 104 ? 3.402 -7.842 -19.137 1.00 76.19 104 ILE A CA 1
ATOM 856 C C . ILE A 1 104 ? 2.545 -7.226 -18.026 1.00 76.19 104 ILE A C 1
ATOM 858 O O . ILE A 1 104 ? 2.762 -7.507 -16.846 1.00 76.19 104 ILE A O 1
ATOM 862 N N . ILE A 1 105 ? 1.562 -6.398 -18.383 1.00 71.75 105 ILE A N 1
ATOM 863 C CA . ILE A 1 105 ? 0.627 -5.792 -17.434 1.00 71.75 105 ILE A CA 1
ATOM 864 C C . ILE A 1 105 ? -0.212 -6.874 -16.738 1.00 71.75 105 ILE A C 1
ATOM 866 O O . ILE A 1 105 ? -0.305 -6.849 -15.512 1.00 71.75 105 ILE A O 1
ATOM 870 N N . TRP A 1 106 ? -0.753 -7.854 -17.468 1.00 67.25 106 TRP A N 1
ATOM 871 C CA . TRP A 1 106 ? -1.529 -8.964 -16.900 1.00 67.25 106 TRP A CA 1
ATOM 872 C C . TRP A 1 106 ? -0.698 -9.853 -15.970 1.00 67.25 106 TRP A C 1
ATOM 874 O O . TRP A 1 106 ? -1.157 -10.165 -14.871 1.00 67.25 106 TRP A O 1
ATOM 884 N N . SER A 1 107 ? 0.545 -10.183 -16.334 1.00 75.56 107 SER A N 1
ATOM 885 C CA . SER A 1 107 ? 1.464 -10.925 -15.456 1.00 75.56 107 SER A CA 1
ATOM 886 C C . SER A 1 107 ? 1.760 -10.160 -14.162 1.00 75.56 107 SER A C 1
ATOM 888 O O . SER A 1 107 ? 1.708 -10.729 -13.072 1.00 75.56 107 SER A O 1
ATOM 890 N N . ARG A 1 108 ? 1.969 -8.839 -14.251 1.00 70.50 108 ARG A N 1
ATOM 891 C CA . ARG A 1 108 ? 2.188 -7.969 -13.081 1.00 70.50 108 ARG A CA 1
ATOM 892 C C . ARG A 1 108 ? 0.949 -7.857 -12.195 1.00 70.50 108 ARG A C 1
ATOM 894 O O . ARG A 1 108 ? 1.077 -7.891 -10.972 1.00 70.50 108 ARG A O 1
ATOM 901 N N . ILE A 1 109 ? -0.241 -7.758 -12.790 1.00 69.69 109 ILE A N 1
ATOM 902 C CA . ILE A 1 109 ? -1.516 -7.762 -12.059 1.00 69.69 109 ILE A CA 1
ATOM 903 C C . ILE A 1 109 ? -1.696 -9.102 -11.339 1.00 69.69 109 ILE A C 1
ATOM 905 O O . ILE A 1 109 ? -2.000 -9.115 -10.148 1.00 69.69 109 ILE A O 1
ATOM 909 N N . ALA A 1 110 ? -1.451 -10.225 -12.015 1.00 74.88 110 ALA A N 1
ATOM 910 C CA . ALA A 1 110 ? -1.567 -11.553 -11.424 1.00 74.88 110 ALA A CA 1
ATOM 911 C C . ALA A 1 110 ? -0.594 -11.754 -10.249 1.00 74.88 110 ALA A C 1
ATOM 913 O O . ALA A 1 110 ? -0.996 -12.260 -9.200 1.00 74.88 110 ALA A O 1
ATOM 914 N N . ASP A 1 111 ? 0.661 -11.317 -10.378 1.00 78.88 111 ASP A N 1
ATOM 915 C CA . ASP A 1 111 ? 1.654 -11.406 -9.302 1.00 78.88 111 ASP A CA 1
ATOM 916 C C . ASP A 1 111 ? 1.324 -10.504 -8.114 1.00 78.88 111 ASP A C 1
ATOM 918 O O . ASP A 1 111 ? 1.444 -10.931 -6.959 1.00 78.88 111 ASP A O 1
ATOM 922 N N . PHE A 1 112 ? 0.845 -9.287 -8.379 1.00 70.25 112 PHE A N 1
ATOM 923 C CA . PHE A 1 112 ? 0.355 -8.381 -7.346 1.00 70.25 112 PHE A CA 1
ATOM 924 C C . PHE A 1 112 ? -0.834 -8.994 -6.596 1.00 70.25 112 PHE A C 1
ATOM 926 O O . PHE A 1 112 ? -0.802 -9.093 -5.369 1.00 70.25 112 PHE A O 1
ATOM 933 N N . LEU A 1 113 ? -1.841 -9.505 -7.310 1.00 73.00 113 LEU A N 1
ATOM 934 C CA . LEU A 1 113 ? -2.994 -10.175 -6.705 1.00 73.00 113 LEU A CA 1
ATOM 935 C C . LEU A 1 113 ? -2.575 -11.417 -5.912 1.00 73.00 113 LEU A C 1
ATOM 937 O O . LEU A 1 113 ? -3.064 -11.630 -4.806 1.00 73.00 113 LEU A O 1
ATOM 941 N N . ARG A 1 114 ? -1.612 -12.204 -6.403 1.00 81.06 114 ARG A N 1
ATOM 942 C CA . ARG A 1 114 ? -1.055 -13.365 -5.687 1.00 81.06 114 ARG A CA 1
ATOM 943 C C . ARG A 1 114 ? -0.309 -12.955 -4.415 1.00 81.06 114 ARG A C 1
ATOM 945 O O . ARG A 1 114 ? -0.343 -13.675 -3.416 1.00 81.06 114 ARG A O 1
ATOM 952 N N . LYS A 1 115 ? 0.379 -11.811 -4.426 1.00 74.88 115 LYS A N 1
ATOM 953 C CA . LYS A 1 115 ? 1.071 -11.231 -3.262 1.00 74.88 115 LYS A CA 1
ATOM 954 C C . LYS A 1 115 ? 0.063 -10.726 -2.227 1.00 74.88 115 LYS A C 1
ATOM 956 O O . LYS A 1 115 ? 0.186 -11.084 -1.058 1.00 74.88 115 LYS A O 1
ATOM 961 N N . ILE A 1 116 ? -0.974 -10.003 -2.652 1.00 68.38 116 ILE A N 1
ATOM 962 C CA . ILE A 1 116 ? -2.073 -9.546 -1.787 1.00 68.38 116 ILE A CA 1
ATOM 963 C C . ILE A 1 116 ? -2.851 -10.733 -1.202 1.00 68.38 116 ILE A C 1
ATOM 965 O O . ILE A 1 116 ? -3.057 -10.796 0.009 1.00 68.38 116 ILE A O 1
ATOM 969 N N . LYS A 1 117 ? -3.193 -11.732 -2.022 1.00 73.94 117 LYS A N 1
ATOM 970 C CA . LYS A 1 117 ? -3.878 -12.955 -1.582 1.00 73.94 117 LYS A CA 1
ATOM 971 C C . LYS A 1 117 ? -3.071 -13.715 -0.526 1.00 73.94 117 LYS A C 1
ATOM 973 O O . LYS A 1 117 ? -3.634 -14.117 0.489 1.00 73.94 117 LYS A O 1
ATOM 978 N N . ARG A 1 118 ? -1.746 -13.837 -0.695 1.00 77.19 118 ARG A N 1
ATOM 979 C CA . ARG A 1 118 ? -0.851 -14.438 0.317 1.00 77.19 118 ARG A CA 1
ATOM 980 C C . ARG A 1 118 ? -0.809 -13.646 1.620 1.00 77.19 118 ARG A C 1
ATOM 982 O O . ARG A 1 118 ? -0.799 -14.243 2.693 1.00 77.19 118 ARG A O 1
ATOM 989 N N . ILE A 1 119 ? -0.777 -12.319 1.534 1.00 68.00 119 ILE A N 1
ATOM 990 C CA . ILE A 1 119 ? -0.805 -11.432 2.702 1.00 68.00 119 ILE A CA 1
ATOM 991 C C . ILE A 1 119 ? -2.111 -11.618 3.500 1.00 68.00 119 ILE A C 1
ATOM 993 O O . ILE A 1 119 ? -2.095 -11.548 4.730 1.00 68.00 119 ILE A O 1
ATOM 997 N N . PHE A 1 120 ? -3.217 -11.897 2.808 1.00 64.62 120 PHE A N 1
ATOM 998 C CA . PHE A 1 120 ? -4.546 -12.019 3.397 1.00 64.62 120 PHE A CA 1
ATOM 999 C C . PHE A 1 120 ? -4.851 -13.429 3.943 1.00 64.62 120 PHE A C 1
ATOM 1001 O O . PHE A 1 120 ? -5.233 -13.553 5.107 1.00 64.62 120 PHE A O 1
ATOM 1008 N N . GLN A 1 121 ? -4.549 -14.501 3.195 1.00 66.00 121 GLN A N 1
ATOM 10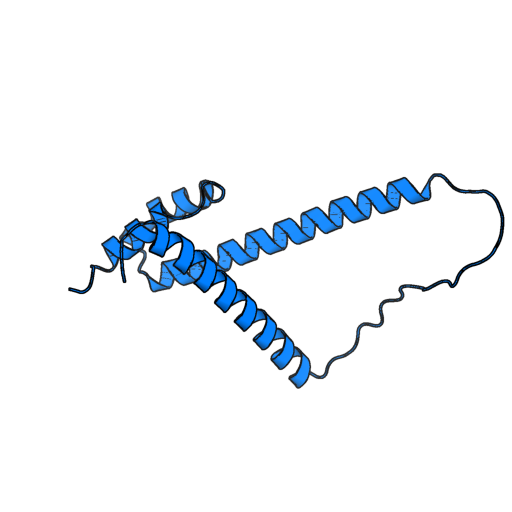09 C CA . GLN A 1 121 ? -4.722 -15.896 3.652 1.00 66.00 121 GLN A CA 1
ATOM 1010 C C . GLN A 1 121 ? -3.926 -16.224 4.922 1.00 66.00 121 GLN A C 1
ATOM 1012 O O . GLN A 1 121 ? -4.398 -16.968 5.774 1.00 66.00 121 GLN A O 1
ATOM 1017 N N . ARG A 1 122 ? -2.747 -15.619 5.111 1.00 61.47 122 ARG A N 1
ATOM 1018 C CA . ARG A 1 122 ? -1.947 -15.779 6.339 1.00 61.47 122 ARG A CA 1
ATOM 1019 C C . ARG A 1 122 ? -2.572 -15.147 7.586 1.00 61.47 122 ARG A C 1
ATOM 1021 O O . ARG A 1 122 ? -1.974 -15.207 8.654 1.00 61.47 122 ARG A O 1
ATOM 1028 N N . SER A 1 123 ? -3.716 -14.477 7.457 1.00 49.78 123 SER A N 1
ATOM 1029 C CA . SER A 1 123 ? -4.289 -13.650 8.517 1.00 49.78 123 SER A CA 1
ATOM 1030 C C . SER A 1 123 ? -5.720 -13.967 8.928 1.00 49.78 123 SER A C 1
ATOM 1032 O O . SER A 1 123 ? -6.239 -13.262 9.788 1.00 49.78 123 SER A O 1
ATOM 1034 N N . GLY A 1 124 ? -6.336 -15.005 8.355 1.00 56.09 124 GLY A N 1
ATOM 1035 C CA . GLY A 1 124 ? -7.647 -15.511 8.784 1.00 56.09 124 GLY A CA 1
ATOM 1036 C C . GLY A 1 124 ? -8.842 -14.591 8.511 1.00 56.09 124 GLY A C 1
ATOM 1037 O O . GLY A 1 124 ? -9.971 -14.966 8.804 1.00 56.09 124 GLY A O 1
ATOM 1038 N N . LEU A 1 125 ? -8.627 -13.408 7.932 1.00 52.34 125 LEU A N 1
ATOM 1039 C CA . LEU A 1 125 ? -9.697 -12.622 7.332 1.00 52.34 125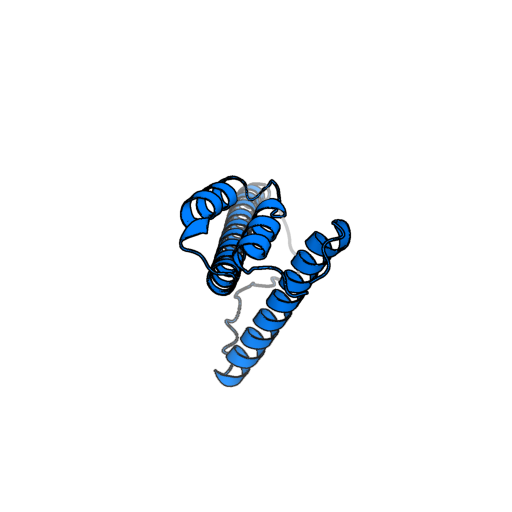 LEU A CA 1
ATOM 1040 C C . LEU A 1 125 ? -9.950 -13.233 5.954 1.00 52.34 125 LEU A C 1
ATOM 1042 O O . LEU A 1 125 ? -9.034 -13.297 5.140 1.00 52.34 125 LEU A O 1
ATOM 1046 N N . TYR A 1 126 ? -11.155 -13.744 5.730 1.00 54.72 126 TYR A N 1
ATOM 1047 C CA . TYR A 1 126 ? -11.640 -14.136 4.411 1.00 54.72 126 TYR A CA 1
ATOM 1048 C C . TYR A 1 126 ? -12.504 -12.984 3.871 1.00 54.72 126 TYR A C 1
ATOM 1050 O O . TYR A 1 126 ? -13.185 -12.306 4.642 1.00 54.72 126 TYR A O 1
ATOM 1058 N N . LEU A 1 127 ? -12.377 -12.717 2.571 1.00 53.56 127 LEU A N 1
ATOM 1059 C CA . LEU A 1 127 ? -13.103 -11.706 1.801 1.00 53.56 127 LEU A CA 1
ATOM 1060 C C . LEU A 1 127 ? -14.272 -12.423 1.139 1.00 53.56 127 LEU A C 1
ATOM 1062 O O . LEU A 1 127 ? -14.015 -13.544 0.638 1.00 53.56 127 LEU A O 1
#

pLDDT: mean 72.26, std 17.56, range [32.41, 94.44]

Secondary structure (DSSP, 8-state):
-PPPHHHHHHHHHHHS-GGGHHHHHHHHHHTTT--HHHHHHHHHHHHHHHHHHHHHHHHHHHHHHHHHHTTS-------S-------------HHHHHHHHHHHHHHHHHHHHHHHHHHHHTTT---

Sequence (127 aa):
MKLSESFQVVAMIKKLPSMWKYFKNYLKRKRKEMGLEDLIVRLRIEEDNRLSKMKFEKLQIEAKENLMEQNKNTSTKESALTISQKGERLKWSKGITTIVANLIIWSRIADFLRKIKRIFQRSGLYL

Organism: NCBI:txid2727402